Protein AF-A0A4V3MI27-F1 (afdb_monomer)

Solvent-accessible surface area (backbone atoms only — not comparable to full-atom values): 4414 Å² total; per-residue (Å²): 118,49,73,44,96,88,66,50,77,43,74,72,95,74,88,74,95,76,70,55,73,93,75,48,79,73,81,77,53,88,65,47,66,70,60,48,50,55,50,51,45,50,54,42,25,75,75,63,34,61,74,53,31,55,55,51,34,56,76,69,67,50,82,78,69,84,128

Mean predicted aligned error: 8.57 Å

Structure (mmCIF, N/CA/C/O backbone):
data_AF-A0A4V3MI27-F1
#
_entry.id   AF-A0A4V3MI27-F1
#
loop_
_atom_site.group_PDB
_atom_site.id
_atom_site.type_symbol
_atom_site.label_atom_id
_atom_site.label_alt_id
_atom_site.label_comp_id
_atom_site.label_asym_id
_atom_site.label_entity_id
_atom_site.label_seq_id
_atom_site.pdbx_PDB_ins_code
_atom_site.Cartn_x
_atom_site.Cartn_y
_atom_site.Cartn_z
_atom_site.occupancy
_atom_site.B_iso_or_equiv
_atom_site.auth_seq_id
_atom_site.auth_comp_id
_atom_site.auth_asym_id
_atom_site.auth_atom_id
_atom_site.pdbx_PDB_model_num
ATOM 1 N N . ALA A 1 1 ? 8.101 -16.584 -19.718 1.00 78.69 1 ALA A N 1
ATOM 2 C CA . ALA A 1 1 ? 7.165 -16.707 -18.581 1.00 78.69 1 ALA A CA 1
ATOM 3 C C . ALA A 1 1 ? 7.914 -16.377 -17.301 1.00 78.69 1 ALA A C 1
ATOM 5 O O . ALA A 1 1 ? 9.056 -16.803 -17.175 1.00 78.69 1 ALA A O 1
ATOM 6 N N . ILE A 1 2 ? 7.298 -15.614 -16.403 1.00 84.19 2 ILE A N 1
ATOM 7 C CA . ILE A 1 2 ? 7.864 -15.203 -15.111 1.00 84.19 2 ILE A CA 1
ATOM 8 C C . ILE A 1 2 ? 7.061 -15.905 -14.014 1.00 84.19 2 ILE A C 1
ATOM 10 O O . ILE A 1 2 ? 5.853 -16.083 -14.166 1.00 84.19 2 ILE A O 1
ATOM 14 N N . LEU A 1 3 ? 7.718 -16.345 -12.941 1.00 91.25 3 LEU A N 1
ATOM 15 C CA . LEU A 1 3 ? 7.032 -16.931 -11.793 1.00 91.25 3 LEU A CA 1
ATOM 16 C C . LEU A 1 3 ? 6.698 -15.825 -10.786 1.00 91.25 3 LEU A C 1
ATOM 18 O O . LEU A 1 3 ? 7.583 -15.071 -10.382 1.00 91.25 3 LEU A O 1
ATOM 22 N N . SER A 1 4 ? 5.432 -15.732 -10.389 1.00 89.38 4 SER A N 1
ATOM 23 C CA . SER A 1 4 ? 5.036 -14.971 -9.205 1.00 89.38 4 SER A CA 1
ATOM 24 C C . SER A 1 4 ? 5.679 -15.579 -7.956 1.00 89.38 4 SER A C 1
ATOM 26 O O . SER A 1 4 ? 6.040 -16.759 -7.942 1.00 89.38 4 SER A O 1
ATOM 28 N N . ARG A 1 5 ? 5.758 -14.786 -6.883 1.00 86.56 5 ARG A N 1
ATOM 29 C CA . ARG A 1 5 ? 6.172 -15.252 -5.554 1.00 86.56 5 ARG A CA 1
ATOM 30 C C . ARG A 1 5 ? 5.360 -16.468 -5.095 1.00 86.56 5 ARG A C 1
ATOM 32 O O . ARG A 1 5 ? 5.943 -17.398 -4.555 1.00 86.56 5 ARG A O 1
ATOM 39 N N . ASP A 1 6 ? 4.064 -16.489 -5.401 1.00 90.69 6 ASP A N 1
ATOM 40 C CA . ASP A 1 6 ? 3.144 -17.564 -5.002 1.00 90.69 6 ASP A CA 1
ATOM 41 C C . ASP A 1 6 ? 3.004 -18.664 -6.072 1.00 90.69 6 ASP A C 1
ATOM 43 O O . ASP A 1 6 ? 2.024 -19.402 -6.114 1.00 90.69 6 ASP A O 1
ATOM 47 N N . GLY A 1 7 ? 3.967 -18.767 -6.993 1.00 89.75 7 GLY A N 1
ATOM 48 C CA . GLY A 1 7 ? 4.040 -19.865 -7.962 1.00 89.75 7 GLY A CA 1
ATOM 49 C C . GLY A 1 7 ? 3.147 -19.723 -9.199 1.00 89.75 7 GLY A C 1
ATOM 50 O O . GLY A 1 7 ? 3.205 -20.570 -10.090 1.00 89.75 7 GLY A O 1
ATOM 51 N N . ILE A 1 8 ? 2.366 -18.644 -9.317 1.00 94.44 8 ILE A N 1
ATOM 52 C CA . ILE A 1 8 ? 1.576 -18.364 -10.526 1.00 94.44 8 ILE A CA 1
ATOM 53 C C . ILE A 1 8 ? 2.514 -18.088 -11.705 1.00 94.44 8 ILE A C 1
ATOM 55 O O . ILE A 1 8 ? 3.389 -17.221 -11.638 1.00 94.44 8 ILE A O 1
ATOM 59 N N . ARG A 1 9 ? 2.311 -18.800 -12.816 1.00 93.06 9 ARG A N 1
ATOM 60 C CA . ARG A 1 9 ? 3.077 -18.597 -14.049 1.00 93.06 9 ARG A CA 1
ATOM 61 C C . ARG A 1 9 ? 2.457 -17.472 -14.874 1.00 93.06 9 ARG A C 1
ATOM 63 O O . ARG A 1 9 ? 1.385 -17.635 -15.446 1.00 93.06 9 ARG A O 1
ATOM 70 N N . ILE A 1 10 ? 3.165 -16.354 -14.975 1.00 87.88 10 ILE A N 1
ATOM 71 C CA . ILE A 1 10 ? 2.755 -15.180 -15.746 1.00 87.88 10 ILE A CA 1
ATOM 72 C C . ILE A 1 10 ? 3.350 -15.286 -17.155 1.00 87.88 10 ILE A C 1
ATOM 74 O O . ILE A 1 10 ? 4.566 -15.452 -17.322 1.00 87.88 10 ILE A O 1
ATOM 78 N N . LEU A 1 1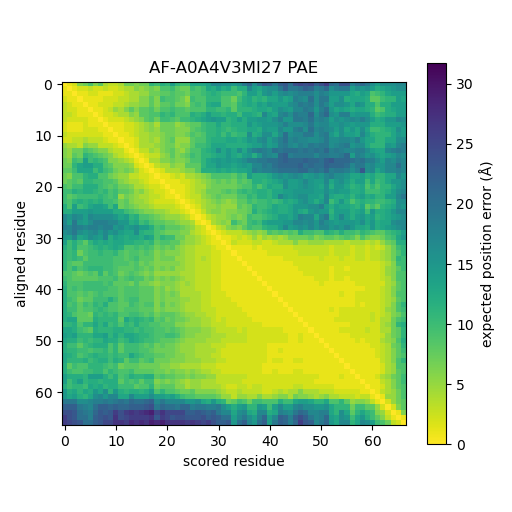1 ? 2.496 -15.195 -18.176 1.00 91.75 11 LEU A N 1
ATOM 79 C CA . LEU A 1 11 ? 2.894 -15.126 -19.582 1.00 91.75 11 LEU A CA 1
ATOM 80 C C . LEU A 1 11 ? 2.624 -13.706 -20.107 1.00 91.75 11 LEU A C 1
ATOM 82 O O . LEU A 1 11 ? 1.474 -13.388 -20.394 1.00 91.75 11 LEU A O 1
ATOM 86 N N . PRO A 1 12 ? 3.650 -12.843 -20.197 1.00 82.62 12 PRO A N 1
ATOM 87 C CA . PRO A 1 12 ? 3.483 -11.503 -20.744 1.00 82.62 12 PRO A CA 1
ATOM 88 C C . PRO A 1 12 ? 3.251 -11.575 -22.250 1.00 82.62 12 PRO A C 1
ATOM 90 O O . PRO A 1 12 ? 3.913 -12.360 -22.929 1.00 82.62 12 PRO A O 1
ATOM 93 N N . ASP A 1 13 ? 2.377 -10.711 -22.756 1.00 84.31 13 ASP A N 1
ATOM 94 C CA . ASP A 1 13 ? 2.162 -10.533 -24.196 1.00 84.31 13 ASP A CA 1
ATOM 95 C C . ASP A 1 13 ? 3.424 -9.984 -24.890 1.00 84.31 13 ASP A C 1
ATOM 97 O O . ASP A 1 13 ? 3.796 -10.418 -25.976 1.00 84.31 13 ASP A O 1
ATOM 101 N N . GLN A 1 14 ? 4.160 -9.087 -24.220 1.00 80.44 14 GLN A N 1
ATOM 102 C CA . GLN A 1 14 ? 5.415 -8.530 -24.729 1.00 80.44 14 GLN A CA 1
ATOM 103 C C . GLN A 1 14 ? 6.496 -8.494 -23.650 1.00 80.44 14 GLN A C 1
ATOM 105 O O . GLN A 1 14 ? 6.284 -8.012 -22.537 1.00 80.44 14 GLN A O 1
ATOM 110 N N . VAL A 1 15 ? 7.686 -8.979 -24.004 1.00 77.81 15 VAL A N 1
ATOM 111 C CA . VAL A 1 15 ? 8.903 -8.866 -23.195 1.00 77.81 15 VAL A CA 1
ATOM 112 C C . VAL A 1 15 ? 9.928 -8.108 -24.029 1.00 77.81 15 VAL A C 1
ATOM 114 O O . VAL A 1 15 ? 10.483 -8.656 -24.977 1.00 77.81 15 VAL A O 1
ATOM 117 N N . ALA A 1 16 ? 10.161 -6.842 -23.690 1.00 79.69 16 ALA A N 1
ATOM 118 C CA . ALA A 1 16 ? 11.146 -5.988 -24.348 1.00 79.69 16 ALA A CA 1
ATOM 119 C C . ALA A 1 16 ? 12.162 -5.473 -23.323 1.00 79.69 16 ALA A C 1
ATOM 121 O O . ALA A 1 16 ? 11.794 -5.099 -22.210 1.00 79.69 16 ALA A O 1
ATOM 122 N N . ALA A 1 17 ? 13.442 -5.459 -23.696 1.00 76.94 17 ALA A N 1
ATOM 123 C CA . ALA A 1 17 ? 14.527 -4.984 -22.833 1.00 76.94 17 ALA A CA 1
ATOM 124 C C . ALA A 1 17 ? 14.727 -3.456 -22.896 1.00 76.94 17 ALA A C 1
ATOM 126 O O . ALA A 1 17 ? 15.454 -2.897 -22.083 1.00 76.94 17 ALA A O 1
ATOM 127 N N . ASN A 1 18 ? 14.098 -2.780 -23.860 1.00 82.06 18 ASN A N 1
ATOM 128 C CA . ASN A 1 18 ? 14.365 -1.391 -24.240 1.00 82.06 18 ASN A CA 1
ATOM 129 C C . ASN A 1 18 ? 13.090 -0.532 -24.261 1.00 82.06 18 ASN A C 1
ATOM 131 O O . ASN A 1 18 ? 12.848 0.215 -25.209 1.00 82.06 18 ASN A O 1
ATOM 135 N N . TRP A 1 19 ? 12.257 -0.654 -23.227 1.00 84.19 19 TRP A N 1
ATOM 136 C CA . TRP A 1 19 ? 11.073 0.192 -23.097 1.00 84.19 19 TRP A CA 1
ATOM 137 C C . TRP A 1 19 ? 11.452 1.683 -23.096 1.00 84.19 19 TRP A C 1
ATOM 139 O O . TRP A 1 19 ? 12.420 2.055 -22.428 1.00 84.19 19 TRP A O 1
ATOM 149 N N . PRO A 1 20 ? 10.690 2.539 -23.807 1.00 86.56 20 PRO A N 1
ATOM 150 C CA . PRO A 1 20 ? 10.825 3.987 -23.696 1.00 86.56 20 PRO A CA 1
ATOM 151 C C . PRO A 1 20 ? 10.707 4.428 -22.236 1.00 86.56 20 PRO A C 1
ATOM 153 O O . PRO A 1 20 ? 9.911 3.856 -21.485 1.00 86.56 20 PRO A O 1
ATOM 156 N N . ALA A 1 21 ? 11.472 5.444 -21.837 1.00 83.62 21 ALA A N 1
ATOM 157 C CA . ALA A 1 21 ? 11.522 5.903 -20.450 1.00 83.62 21 ALA A CA 1
ATOM 158 C C . ALA A 1 21 ? 10.141 6.322 -19.920 1.00 83.62 21 ALA A C 1
ATOM 160 O O . ALA A 1 21 ? 9.838 6.102 -18.753 1.00 83.62 21 ALA A O 1
ATOM 161 N N . GLU A 1 22 ? 9.269 6.833 -20.790 1.00 85.56 22 GLU A N 1
ATOM 162 C CA . GLU A 1 22 ? 7.903 7.255 -20.459 1.00 85.56 22 GLU A CA 1
ATOM 163 C C . GLU A 1 22 ? 6.983 6.072 -20.120 1.00 85.56 22 GLU A C 1
ATOM 165 O O . GLU A 1 22 ? 5.916 6.258 -19.538 1.00 85.56 22 GLU A O 1
ATOM 170 N N . ARG A 1 23 ? 7.374 4.852 -20.507 1.00 82.81 23 ARG A N 1
ATOM 171 C CA . ARG A 1 23 ? 6.655 3.604 -20.210 1.00 82.81 23 ARG A CA 1
ATOM 172 C C . ARG A 1 23 ? 7.289 2.814 -19.072 1.00 82.81 23 ARG A C 1
ATOM 174 O O . ARG A 1 23 ? 6.712 1.817 -18.639 1.00 82.81 23 ARG A O 1
ATOM 181 N N . LEU A 1 24 ? 8.469 3.219 -18.607 1.00 81.38 24 LEU A N 1
ATOM 182 C CA . LEU A 1 24 ? 9.078 2.625 -17.430 1.00 81.38 24 LEU A CA 1
ATOM 183 C C . LEU A 1 24 ? 8.382 3.172 -16.188 1.00 81.38 24 LEU A C 1
ATOM 185 O O . LEU A 1 24 ? 8.165 4.375 -16.052 1.00 81.38 24 LEU A O 1
ATOM 189 N N . ALA A 1 25 ? 8.054 2.276 -15.258 1.00 75.69 25 ALA A N 1
ATOM 190 C CA . ALA A 1 25 ? 7.709 2.714 -13.918 1.00 75.69 25 ALA A CA 1
ATOM 191 C C . ALA A 1 25 ? 8.897 3.518 -13.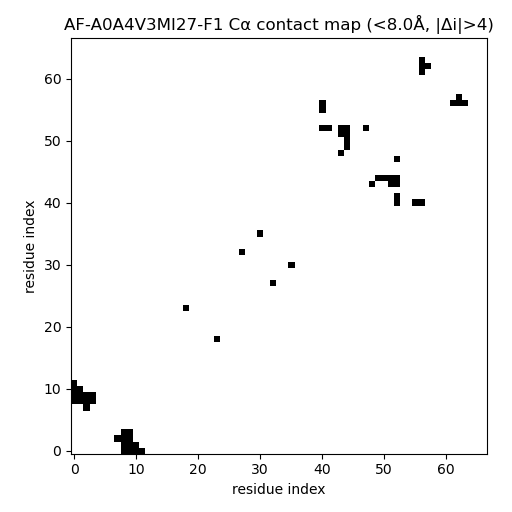354 1.00 75.69 25 ALA A C 1
ATOM 193 O O . ALA A 1 25 ? 10.047 3.099 -13.547 1.00 75.69 25 ALA A O 1
ATOM 194 N N . PRO A 1 26 ? 8.651 4.646 -12.664 1.00 74.69 26 PRO A N 1
ATOM 195 C CA . PRO A 1 26 ? 9.708 5.371 -11.979 1.00 74.69 26 PRO A CA 1
ATOM 196 C C . PRO A 1 26 ? 10.496 4.418 -11.084 1.00 74.69 26 PRO A C 1
ATOM 198 O O . PRO A 1 26 ? 9.925 3.483 -10.511 1.00 74.69 26 PRO A O 1
ATOM 201 N N . ALA A 1 27 ? 11.801 4.662 -10.946 1.00 74.44 27 ALA A N 1
ATOM 202 C CA . ALA A 1 27 ? 12.592 3.951 -9.953 1.00 74.44 27 ALA A CA 1
ATOM 203 C C . ALA A 1 27 ? 11.874 4.053 -8.601 1.00 74.44 27 ALA A C 1
ATOM 205 O O . ALA A 1 27 ? 11.518 5.150 -8.164 1.00 74.44 27 ALA A O 1
ATOM 206 N N . MET A 1 28 ? 11.600 2.902 -7.985 1.00 73.38 28 MET A N 1
ATOM 207 C CA . MET A 1 28 ? 10.900 2.861 -6.706 1.00 73.38 28 MET A CA 1
ATOM 208 C C . MET A 1 28 ? 11.721 3.657 -5.694 1.00 73.38 28 MET A C 1
ATOM 210 O O . MET A 1 28 ? 12.888 3.337 -5.467 1.00 73.38 28 MET A O 1
ATOM 214 N N . ALA A 1 29 ? 11.121 4.709 -5.133 1.00 72.44 29 ALA A N 1
ATOM 215 C CA . ALA A 1 29 ? 11.760 5.519 -4.107 1.00 72.44 29 ALA A CA 1
ATOM 216 C C . ALA A 1 29 ? 12.116 4.656 -2.884 1.00 72.44 29 ALA A C 1
ATOM 218 O O . ALA A 1 29 ? 11.480 3.628 -2.635 1.00 72.44 29 ALA A O 1
ATOM 219 N N . ASP A 1 30 ? 13.137 5.079 -2.139 1.00 79.94 30 ASP A N 1
ATOM 220 C CA . ASP A 1 30 ? 13.476 4.534 -0.824 1.00 79.94 30 ASP A CA 1
ATOM 221 C C . ASP A 1 30 ? 12.846 5.443 0.251 1.00 79.94 30 ASP A C 1
ATOM 223 O O . ASP A 1 30 ? 13.117 6.649 0.236 1.00 79.94 30 ASP A O 1
ATOM 227 N N . PRO A 1 31 ? 11.978 4.935 1.148 1.00 85.38 31 PRO A N 1
ATOM 228 C CA . PRO A 1 31 ? 11.544 3.545 1.300 1.00 85.38 31 PRO A CA 1
ATOM 229 C C . PRO A 1 31 ? 10.599 3.072 0.198 1.00 85.38 31 PRO A C 1
ATOM 231 O O . PRO A 1 31 ? 9.772 3.833 -0.308 1.00 85.38 31 PRO A O 1
ATOM 234 N N . ARG A 1 32 ? 10.677 1.766 -0.109 1.00 86.31 32 ARG A N 1
ATOM 235 C CA . ARG A 1 32 ? 9.762 1.102 -1.051 1.00 86.31 32 ARG A CA 1
ATOM 236 C C . ARG A 1 32 ? 8.310 1.485 -0.725 1.00 86.31 32 ARG A C 1
ATOM 238 O O . ARG A 1 32 ? 7.956 1.440 0.454 1.00 86.31 32 ARG A O 1
ATOM 245 N N . PRO A 1 33 ? 7.4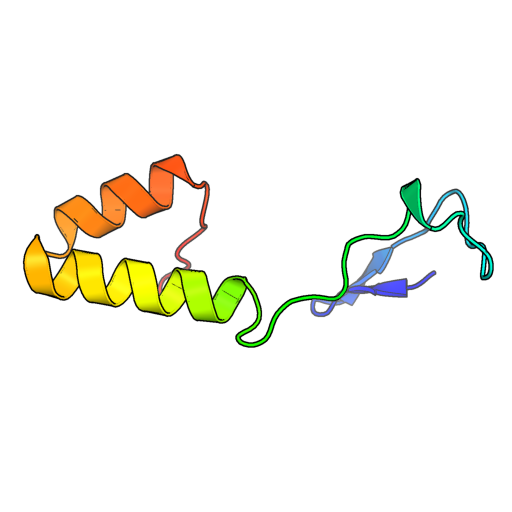46 1.748 -1.723 1.00 86.00 33 PRO A N 1
ATOM 246 C CA . PRO A 1 33 ? 6.084 2.235 -1.486 1.00 86.00 33 PRO A CA 1
ATOM 247 C C . PRO A 1 33 ? 5.268 1.421 -0.472 1.00 86.00 33 PRO A C 1
ATOM 249 O O . PRO A 1 33 ? 4.593 2.005 0.367 1.00 86.00 33 PRO A O 1
ATOM 252 N N . ALA A 1 34 ? 5.394 0.089 -0.480 1.00 85.62 34 ALA A N 1
ATOM 253 C CA . ALA A 1 34 ? 4.739 -0.771 0.509 1.00 85.62 34 ALA A CA 1
ATOM 254 C C . ALA A 1 34 ? 5.184 -0.460 1.952 1.00 85.62 34 ALA A C 1
ATOM 256 O O . ALA A 1 34 ? 4.360 -0.345 2.847 1.00 85.62 34 ALA A O 1
ATOM 257 N N . MET A 1 35 ? 6.482 -0.227 2.172 1.00 88.56 35 MET A N 1
ATOM 258 C CA . MET A 1 35 ? 7.010 0.110 3.498 1.00 88.56 35 MET A CA 1
ATOM 259 C C . MET A 1 35 ? 6.575 1.509 3.951 1.00 88.56 35 MET A C 1
ATOM 261 O O . MET A 1 35 ? 6.309 1.714 5.136 1.00 88.56 35 MET A O 1
ATOM 265 N N . ALA A 1 36 ? 6.497 2.468 3.021 1.00 91.44 36 ALA A N 1
ATOM 266 C CA . ALA A 1 36 ? 5.963 3.799 3.304 1.00 91.44 36 ALA A CA 1
ATOM 267 C C . ALA A 1 36 ? 4.481 3.736 3.705 1.00 91.44 36 ALA A C 1
ATOM 269 O O . ALA A 1 36 ? 4.088 4.366 4.688 1.00 91.44 36 ALA A O 1
ATOM 270 N N . LEU A 1 37 ? 3.678 2.945 2.984 1.00 92.06 37 LEU A N 1
ATOM 271 C CA . LEU A 1 37 ? 2.266 2.731 3.297 1.00 92.06 37 LEU A CA 1
ATOM 272 C C . LEU A 1 37 ? 2.090 2.081 4.675 1.00 92.06 37 LEU A C 1
ATOM 274 O O . LEU A 1 37 ? 1.334 2.598 5.497 1.00 92.06 37 LEU A O 1
ATOM 278 N N . ASP A 1 38 ? 2.851 1.024 4.969 1.00 92.94 38 ASP A N 1
ATOM 279 C CA . ASP A 1 38 ? 2.829 0.355 6.273 1.00 92.94 38 ASP A CA 1
ATOM 280 C C . ASP A 1 38 ? 3.112 1.332 7.424 1.00 92.94 38 ASP A C 1
ATOM 282 O O . ASP A 1 38 ? 2.473 1.274 8.479 1.00 92.94 38 ASP A O 1
ATOM 286 N N . GLN A 1 39 ? 4.082 2.235 7.243 1.00 95.31 39 GLN A N 1
ATOM 287 C CA . GLN A 1 39 ? 4.405 3.240 8.253 1.00 95.31 39 GLN A CA 1
ATOM 288 C C . GLN A 1 39 ? 3.280 4.265 8.410 1.00 95.31 39 GLN A C 1
ATOM 290 O O . GLN A 1 39 ? 2.880 4.551 9.537 1.00 95.31 39 GLN A O 1
ATOM 295 N N . ALA A 1 40 ? 2.722 4.762 7.306 1.00 95.69 40 ALA A N 1
ATOM 296 C CA . ALA A 1 40 ? 1.617 5.713 7.348 1.00 95.69 40 ALA A CA 1
ATOM 297 C C . ALA A 1 40 ? 0.385 5.130 8.063 1.00 95.69 40 ALA A C 1
ATOM 299 O O . ALA A 1 40 ? -0.228 5.805 8.890 1.00 95.69 40 ALA A O 1
ATOM 300 N N . LEU A 1 41 ? 0.046 3.861 7.808 1.00 95.94 41 LEU A N 1
ATOM 301 C CA . LEU A 1 41 ? -1.056 3.180 8.492 1.00 95.94 41 LEU A CA 1
ATOM 302 C C . LEU A 1 41 ? -0.776 2.992 9.994 1.00 95.94 41 LEU A C 1
ATOM 304 O O . LEU A 1 41 ? -1.682 3.184 10.808 1.00 95.94 41 LEU A O 1
ATOM 308 N N . ARG A 1 42 ? 0.472 2.695 10.392 1.00 96.31 42 ARG A N 1
ATOM 309 C CA . ARG A 1 42 ? 0.868 2.667 11.816 1.00 96.31 42 ARG A CA 1
ATOM 310 C C . ARG A 1 42 ? 0.690 4.026 12.489 1.00 96.31 42 ARG A C 1
ATOM 312 O O . ARG A 1 42 ? 0.142 4.083 13.590 1.00 96.31 42 ARG A O 1
ATOM 319 N N . ASP A 1 43 ? 1.096 5.106 11.829 1.00 98.06 43 ASP A N 1
ATOM 320 C CA . ASP A 1 43 ? 0.989 6.465 12.370 1.00 98.06 43 ASP A CA 1
ATOM 321 C C . ASP A 1 43 ? -0.480 6.904 12.509 1.00 98.06 43 ASP A C 1
ATOM 323 O O . ASP A 1 43 ? -0.873 7.488 13.524 1.00 98.06 43 ASP A O 1
ATOM 327 N N . ILE A 1 44 ? -1.327 6.557 11.531 1.00 97.25 44 ILE A N 1
ATOM 328 C CA . ILE A 1 44 ? -2.783 6.760 11.602 1.00 97.25 44 ILE A CA 1
ATOM 329 C C . ILE A 1 44 ? -3.371 5.985 12.781 1.00 97.25 44 ILE A C 1
ATOM 331 O O . ILE A 1 44 ? -4.157 6.551 13.543 1.00 97.25 44 ILE A O 1
ATOM 335 N N . SER A 1 45 ? -2.964 4.732 12.986 1.00 96.88 45 SER A N 1
ATOM 336 C CA . SER A 1 45 ? -3.434 3.928 14.117 1.00 96.88 45 SER A CA 1
ATOM 337 C C . SER A 1 45 ? -3.008 4.519 15.455 1.00 96.88 45 SER A C 1
ATOM 339 O O . SER A 1 45 ? -3.815 4.571 16.383 1.00 96.88 45 SER A O 1
ATOM 341 N N . ALA A 1 46 ? -1.768 4.997 15.565 1.00 97.88 46 ALA A N 1
ATOM 342 C CA . ALA A 1 46 ? -1.268 5.630 16.781 1.00 97.88 46 ALA A CA 1
ATOM 343 C C . ALA A 1 46 ? -2.053 6.907 17.130 1.00 97.88 46 ALA A C 1
ATOM 345 O O . ALA A 1 46 ? -2.282 7.188 18.306 1.00 97.88 46 ALA A O 1
ATOM 346 N N . ARG A 1 47 ? -2.497 7.664 16.118 1.00 98.31 47 ARG A N 1
ATOM 347 C CA . ARG A 1 47 ? -3.201 8.940 16.309 1.00 98.31 47 ARG A CA 1
ATOM 348 C C . ARG A 1 47 ? -4.721 8.814 16.429 1.00 98.31 47 ARG A C 1
ATOM 350 O O . ARG A 1 47 ? -5.334 9.594 17.155 1.00 98.31 47 ARG A O 1
ATOM 357 N N . TYR A 1 48 ? -5.330 7.876 15.710 1.00 97.69 48 TYR A N 1
ATOM 358 C CA . TYR A 1 48 ? -6.785 7.78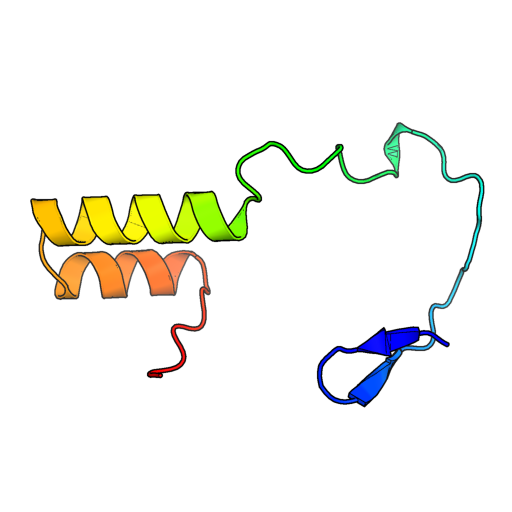8 15.523 1.00 97.69 48 TYR A CA 1
ATOM 359 C C . TYR A 1 48 ? -7.372 6.402 15.821 1.00 97.69 48 TYR A C 1
ATOM 361 O O . TYR A 1 48 ? -8.580 6.197 15.674 1.00 97.69 48 TYR A O 1
ATOM 369 N N . GLY A 1 49 ? -6.537 5.450 16.235 1.00 96.06 49 GLY A N 1
ATOM 370 C CA . GLY A 1 49 ? -6.934 4.091 16.576 1.00 96.06 49 GLY A CA 1
ATOM 371 C C . GLY A 1 49 ? -7.129 3.163 15.374 1.00 96.06 49 GLY A C 1
ATOM 372 O O . GLY A 1 49 ? -7.169 3.570 14.208 1.00 96.06 49 GLY A O 1
ATOM 373 N N . ALA A 1 50 ? -7.290 1.876 15.687 1.00 94.06 50 ALA A N 1
ATOM 374 C CA . ALA A 1 50 ? -7.394 0.809 14.695 1.00 94.06 50 ALA A CA 1
ATOM 375 C C . ALA A 1 50 ? -8.583 1.009 13.745 1.00 94.06 50 ALA A C 1
ATOM 377 O O . ALA A 1 50 ? -8.405 0.986 12.538 1.00 94.06 50 ALA A O 1
ATOM 378 N N . ARG A 1 51 ? -9.780 1.336 14.255 1.00 94.50 51 ARG A N 1
ATOM 379 C CA . ARG A 1 51 ? -10.991 1.478 13.419 1.00 94.50 51 ARG A CA 1
ATOM 380 C C . ARG A 1 51 ? -10.834 2.494 12.278 1.00 94.50 51 ARG A C 1
ATOM 382 O O . ARG A 1 51 ? -11.351 2.270 11.188 1.00 94.50 51 ARG A O 1
ATOM 389 N N . THR A 1 52 ? -10.130 3.597 12.520 1.00 95.81 52 THR A N 1
ATOM 390 C CA . THR A 1 52 ? -9.845 4.603 11.485 1.00 95.81 52 THR A CA 1
ATOM 391 C C . THR A 1 52 ? -8.845 4.065 10.465 1.00 95.81 52 THR A C 1
ATOM 393 O O . THR A 1 52 ? -9.030 4.238 9.265 1.00 95.81 52 THR A O 1
ATOM 396 N N . THR A 1 53 ? -7.819 3.359 10.935 1.00 95.75 53 THR A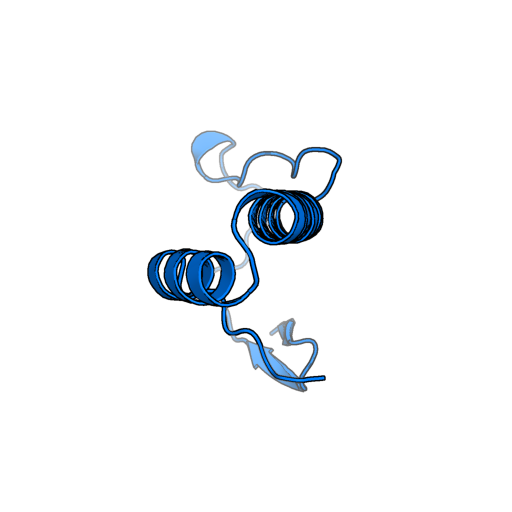 N 1
ATOM 397 C CA . THR A 1 53 ? -6.814 2.705 10.083 1.00 95.75 53 THR A CA 1
ATOM 398 C C . THR A 1 53 ? -7.451 1.671 9.163 1.00 95.75 53 THR A C 1
ATOM 400 O O . THR A 1 53 ? -7.172 1.656 7.970 1.00 95.75 53 TH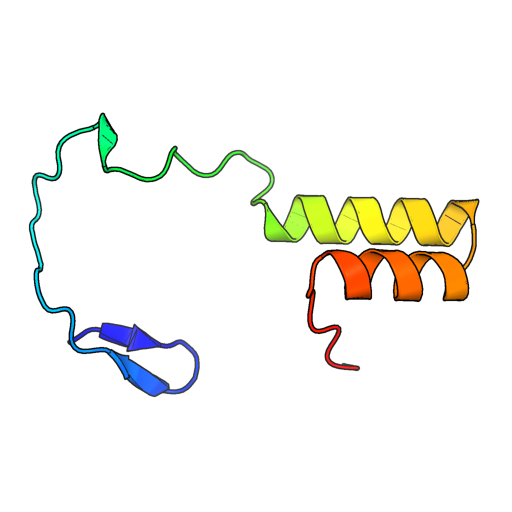R A O 1
ATOM 403 N N . ASP A 1 54 ? -8.366 0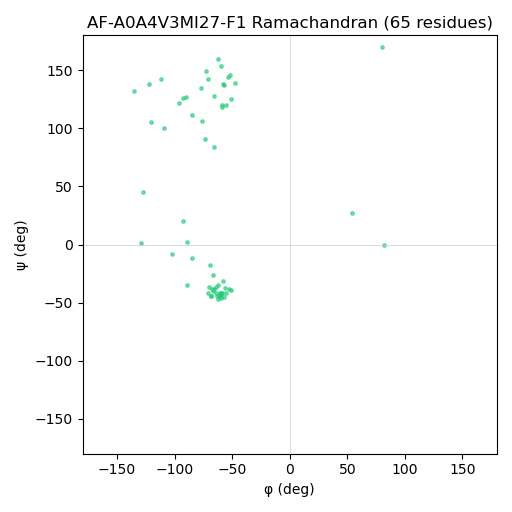.862 9.697 1.00 92.69 54 ASP A N 1
ATOM 404 C CA . ASP A 1 54 ? -9.136 -0.135 8.958 1.00 92.69 54 ASP A CA 1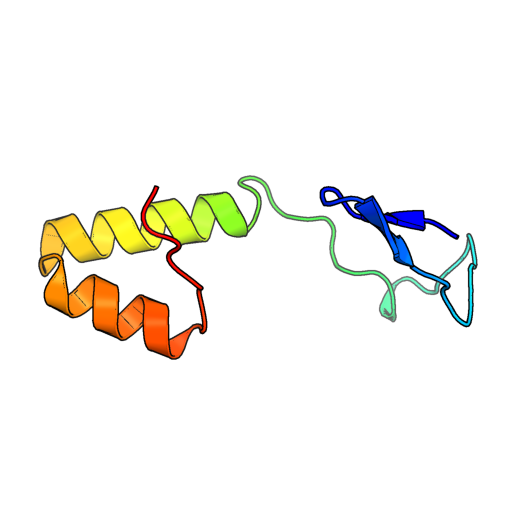
ATOM 405 C C . ASP A 1 54 ? -9.922 0.483 7.801 1.00 92.69 54 ASP A C 1
ATOM 407 O O . ASP A 1 54 ? -9.910 -0.029 6.681 1.00 92.69 54 ASP A O 1
ATOM 411 N N . PHE A 1 55 ? -10.581 1.609 8.073 1.00 94.44 55 PHE A N 1
ATOM 412 C CA . PHE A 1 55 ? -11.340 2.349 7.075 1.00 94.44 55 PHE A CA 1
ATOM 413 C C . PHE A 1 55 ? -10.440 2.973 5.997 1.00 94.44 55 PHE A C 1
ATOM 415 O O . PHE A 1 55 ? -10.800 2.979 4.821 1.00 94.44 55 PHE A O 1
ATOM 422 N N . VAL A 1 56 ? -9.264 3.489 6.365 1.00 95.31 56 VAL A N 1
ATOM 423 C CA . VAL A 1 56 ? -8.290 4.033 5.400 1.00 95.31 56 VAL A CA 1
ATOM 424 C C . VAL A 1 56 ? -7.696 2.927 4.529 1.00 95.31 56 VAL A C 1
ATOM 426 O O . VAL A 1 56 ? -7.651 3.083 3.313 1.00 95.31 56 VAL A O 1
ATOM 429 N N . ALA A 1 57 ? -7.312 1.796 5.120 1.00 93.44 57 ALA A N 1
ATOM 430 C CA . ALA A 1 57 ? -6.779 0.655 4.379 1.00 93.44 57 ALA A CA 1
ATOM 431 C C . ALA A 1 57 ? -7.788 0.122 3.348 1.00 93.44 57 ALA A C 1
ATOM 433 O O . ALA A 1 57 ? -7.426 -0.110 2.199 1.00 93.44 57 ALA A O 1
ATOM 434 N N . MET A 1 58 ? -9.072 0.025 3.718 1.00 91.25 58 MET A N 1
ATOM 435 C CA . MET A 1 58 ? -10.141 -0.371 2.793 1.00 91.25 58 MET A CA 1
ATOM 436 C C . MET A 1 58 ? -10.259 0.573 1.585 1.00 91.25 58 MET A C 1
ATOM 438 O O . MET A 1 58 ? -10.438 0.102 0.469 1.00 91.25 58 MET A O 1
ATOM 442 N N . GLN A 1 59 ? -10.150 1.891 1.786 1.00 93.19 59 GLN A N 1
ATOM 443 C CA . GLN A 1 59 ? -10.226 2.870 0.689 1.00 93.19 59 GLN A CA 1
ATOM 444 C C . GLN A 1 59 ? -9.051 2.770 -0.289 1.00 93.19 59 GLN A C 1
ATOM 446 O O . GLN A 1 59 ? -9.188 3.153 -1.447 1.00 93.19 59 GLN A O 1
ATOM 451 N N . LEU A 1 60 ? -7.905 2.282 0.183 1.00 93.19 60 LEU A N 1
ATOM 452 C CA . LEU A 1 60 ? -6.718 2.034 -0.633 1.00 93.19 60 LEU A CA 1
ATOM 453 C C . LEU A 1 60 ? -6.704 0.628 -1.240 1.00 93.19 60 LEU A C 1
ATOM 455 O O . LEU A 1 60 ? -5.728 0.272 -1.892 1.00 93.19 60 LEU A O 1
ATOM 459 N N . GLU A 1 61 ? -7.759 -0.159 -1.001 1.00 90.69 61 GLU A N 1
ATOM 460 C CA . GLU A 1 61 ? -7.852 -1.568 -1.388 1.00 90.69 61 GLU A CA 1
ATOM 461 C C . GLU A 1 61 ? -6.666 -2.398 -0.877 1.00 90.69 61 GLU A C 1
ATOM 463 O O . GLU A 1 61 ? -6.325 -3.417 -1.470 1.00 90.69 61 GLU A O 1
ATOM 468 N N . ASP A 1 62 ? -6.046 -1.976 0.231 1.00 84.56 62 ASP A N 1
ATOM 469 C CA . ASP A 1 62 ? -4.925 -2.680 0.840 1.00 84.56 62 ASP A CA 1
ATOM 470 C C . ASP A 1 62 ? -5.471 -3.909 1.580 1.00 84.56 62 ASP A C 1
ATOM 472 O O . ASP A 1 6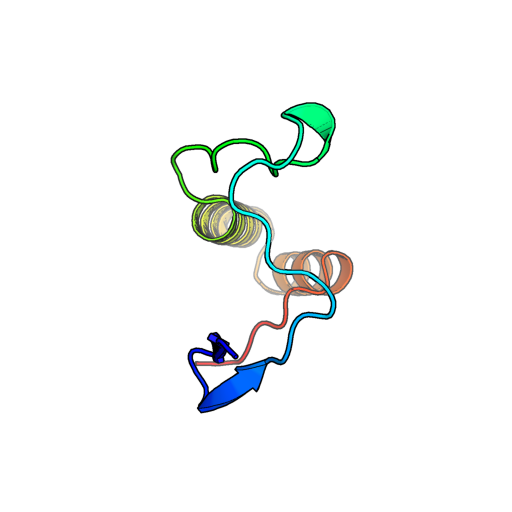2 ? -6.140 -3.762 2.619 1.00 84.56 62 ASP A O 1
ATOM 476 N N . PRO A 1 63 ? -5.266 -5.132 1.049 1.00 65.94 63 PRO A N 1
ATOM 477 C CA . PRO A 1 63 ? -5.779 -6.330 1.669 1.00 65.94 63 PRO A CA 1
ATOM 478 C C . PRO A 1 63 ? -4.910 -6.588 2.890 1.00 65.94 63 PRO A C 1
ATOM 480 O O . PRO A 1 63 ? -3.889 -7.267 2.824 1.00 65.94 63 PRO A O 1
ATOM 483 N N . ARG A 1 64 ? -5.323 -6.044 4.033 1.00 64.44 64 ARG A N 1
ATOM 484 C CA . ARG A 1 64 ? -4.767 -6.431 5.325 1.00 64.44 64 ARG A CA 1
ATOM 485 C C . ARG A 1 64 ? -5.153 -7.884 5.562 1.00 64.44 64 ARG A C 1
ATOM 487 O O . ARG A 1 64 ? -6.168 -8.166 6.194 1.00 64.44 64 ARG A O 1
ATOM 494 N N . THR A 1 65 ? -4.383 -8.817 5.010 1.00 51.94 65 THR A N 1
ATOM 495 C CA . THR A 1 65 ? -4.403 -10.204 5.460 1.00 51.94 65 THR A CA 1
ATOM 496 C C . THR A 1 65 ? -4.034 -10.173 6.937 1.00 51.94 65 THR A C 1
ATOM 498 O O . THR A 1 65 ? -2.942 -9.695 7.261 1.00 51.94 65 THR A O 1
ATOM 501 N N . PRO A 1 66 ? -4.925 -10.617 7.841 1.00 41.38 66 PRO A N 1
ATOM 502 C CA . PRO A 1 66 ? -4.524 -10.884 9.211 1.00 41.38 66 PRO A CA 1
ATOM 503 C C . PRO A 1 66 ? -3.356 -11.873 9.140 1.00 41.38 66 PRO A C 1
ATOM 505 O O . PRO A 1 66 ? -3.500 -12.928 8.521 1.00 41.38 66 PRO A O 1
ATOM 508 N N . GLN A 1 67 ? -2.200 -11.479 9.671 1.00 39.66 67 GLN A N 1
ATOM 509 C CA . GLN A 1 67 ? -1.068 -12.383 9.889 1.00 39.66 67 GLN A CA 1
ATOM 510 C C . GLN A 1 67 ? -1.423 -13.382 10.992 1.00 39.66 67 GLN A C 1
ATOM 512 O O . GLN A 1 67 ? -2.078 -12.948 11.970 1.00 39.66 67 GLN A O 1
#

Sequence (67 aa):
AILSRDGIRILPDQVAANWPAERLAPAMADPRPAMALDQALRDISARYGARTTDFVAMQLEDPRTPQ

pLDDT: mean 85.7, std 12.01, range [39.66, 98.31]

Foldseek 3Di:
DDADPVGDDDDDPDDDPDDDPVPDDPDQDPVGPVVVLVVVLVVCCVVPNDVRSVVVCVVVVNPPDPD

Radius of gyration: 16.96 Å; Cα contacts (8 Å, |Δi|>4): 31; chains: 1; bounding box: 26×29×42 Å

Secondary structure (DSSP, 8-state):
-EE-TTS-EE--S---S---GGGSPPPPPSSPHHHHHHHHHHHHHHHH-HHHHHHHHHHTT------